Protein 2ILA (pdb70)

Foldseek 3Di:
DKKKFWDFFPDDFKWKAFPVRWTWADDPQWFIATHHDPDPVRHFTWIWTWIDIVVDTKIAIDGPPFQWTWFADDAPDATTTDHDPDDDGMADDPSQRRMWTWDDDPQWIATARPVHRQWTQWHADPDTGHTHNDPPTGGTIGIDD

Secondary structure (P-SEA, 3-state):
cbbbbbccccccbbbbbcccccccccccccbbbbbbccccccbbbbbbbbbbcccccccccccccccbbbbbbcccccbbbbbbccccccccccccccbbbbbbcccbbbbccccccccccccccccccccccccccccbbbbcc

GO terms:
  GO:0005507 copper ion binding (F, IDA)
  GO:0034605 cellular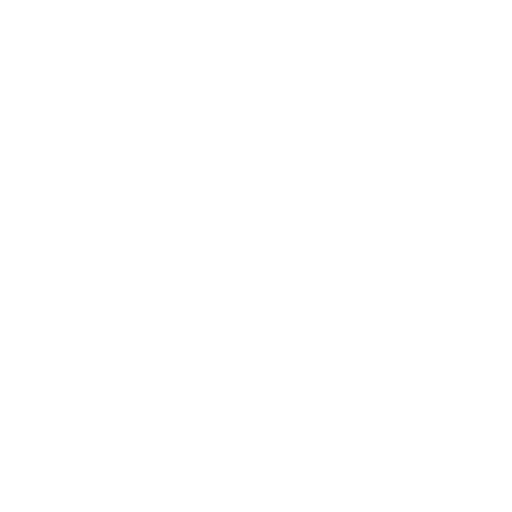 response to heat (P, IDA)
  GO:0005576 extracellular region (C, IDA)
  GO:0005829 cytosol (C, IDA)
  GO:0046688 response to copper ion (P, IDA)
  GO:0005576 extracellular region (C, EXP)
  GO:0005634 nucleus (C, EXP)
  GO:0005737 cytoplasm (C, EXP)
  GO:0005515 protein binding (F, IPI)
  GO:0005125 cytokine activity (F, TAS)
  GO:0005576 extracellular region (C, TAS)
  GO:0006915 apoptotic process (P, TAS)
  GO:0050714 positive regulation of protein secretion (P, IMP)
  GO:0001819 positive regulation of cytokine production (P, IDA)
  GO:0008285 negative regulatio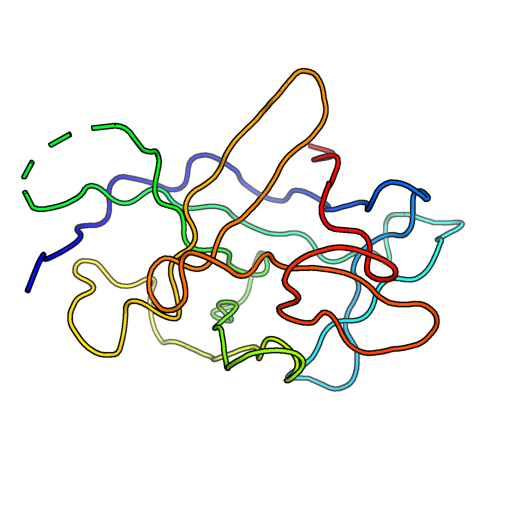n of cell population proliferation (P, IDA)
  GO:2001240 negative regulation of extrinsic apoptotic signaling pathway in absence of ligand (P, TAS)
  GO:0005125 cytokine activity (F, IMP)
  GO:0005576 extracellular region (C, IMP)
  GO:0045840 positive regulation of mitotic nuclear division (P, IMP)
  GO:0019221 cytokine-mediated signaling pathway (P, IMP)

Nearest PDB structures (foldseek):
  2ila-assembly1_A  TM=1.007E+00  e=2.985E-27  Homo sapiens
  5uc6-assembly1_A  TM=9.997E-01  e=4.486E-24  Homo sapiens
  2l5x-assembly1_D  TM=9.282E-01  e=1.363E-19  Homo sapiens
  4x38-assembly1_A  TM=8.675E-01  e=7.295E-08  Gall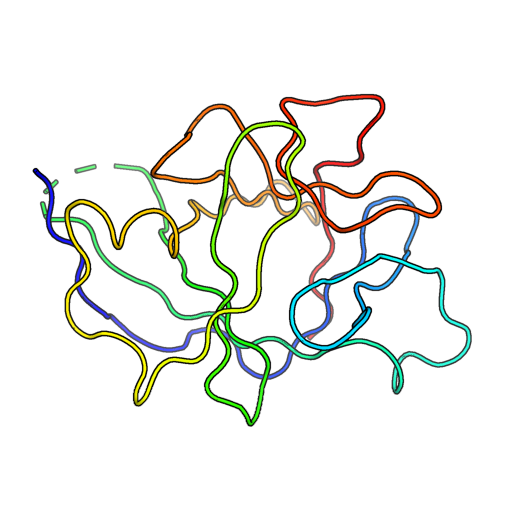us gallus
  4gai-assembly2_B  TM=7.821E-01  e=1.550E-06  Homo sapiens

B-factor: mean 18.21, std 10.19, range [3.8, 58.29]

Structure (mmCIF, N/CA/C/O backbone):
data_2ILA
#
_entry.id   2ILA
#
_cell.length_a   31.970
_cell.length_b   54.520
_cell.length_c   45.630
_cell.angle_alpha   90.00
_cell.angle_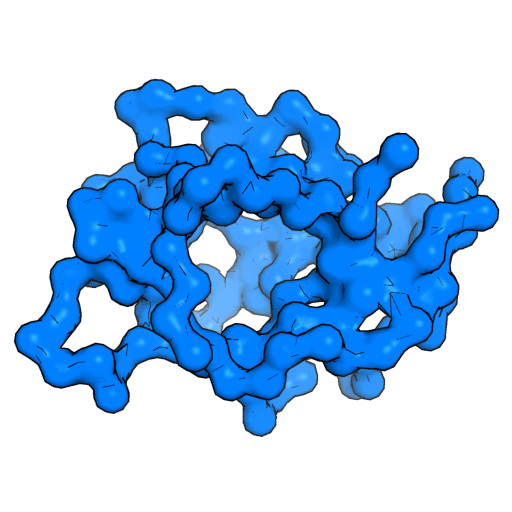beta   108.63
_cell.angle_gamma   90.00
#
_symmetry.space_group_name_H-M   'P 1 21 1'
#
loop_
_atom_site.group_PDB
_atom_site.id
_atom_site.type_symbol
_atom_site.label_atom_id
_atom_site.label_alt_id
_atom_site.label_comp_id
_atom_site.label_asym_id
_atom_site.label_entity_id
_atom_site.label_seq_id
_atom_site.pdbx_PDB_ins_code
_atom_site.Cartn_x
_atom_site.Cartn_y
_atom_site.Cartn_z
_atom_site.occupancy
_atom_site.B_iso_or_equiv
_atom_site.auth_seq_id
_atom_site.auth_comp_id
_atom_site.auth_asym_id
_atom_site.auth_atom_id
_atom_site.pdbx_PDB_model_num
ATOM 1 C CA . ASN A 1 5 ? -2.594 57.016 44.830 1.00 58.29 5 ASN A CA 1
ATOM 2 C CA . VAL A 1 6 ? -0.990 55.406 41.749 1.00 38.87 6 VAL A CA 1
ATOM 3 C CA . LYS A 1 7 ? 2.498 54.165 42.067 1.00 26.49 7 LYS A CA 1
ATOM 4 C CA . TYR A 1 8 ? 4.846 54.503 39.124 1.00 15.84 8 TYR A CA 1
ATOM 5 C CA . ASN A 1 9 ? 7.754 52.213 38.511 1.00 14.27 9 ASN A CA 1
ATOM 6 C CA . PHE A 1 10 ? 10.872 52.671 36.536 1.00 12.54 10 PHE A CA 1
ATOM 7 C CA . MET A 1 11 ? 10.993 50.779 33.195 1.00 17.69 11 MET A CA 1
ATOM 8 C CA . ARG A 1 12 ? 14.114 52.042 31.418 1.00 19.91 12 ARG A CA 1
ATOM 9 C CA . ILE A 1 13 ? 15.987 54.976 29.970 1.00 12.48 13 ILE A CA 1
ATOM 10 C CA . ILE A 1 14 ? 14.517 55.078 26.383 1.00 10.85 14 ILE A CA 1
ATOM 11 C CA . LYS A 1 15 ? 16.562 58.152 25.214 1.00 11.46 15 LYS A CA 1
ATOM 12 C CA . TYR A 1 16 ? 20.009 59.128 25.848 1.00 12.23 16 TYR A CA 1
ATOM 13 C CA . GLU A 1 17 ? 21.585 62.475 25.219 1.00 14.14 17 GLU A CA 1
ATOM 14 C CA . PHE A 1 18 ? 19.068 64.390 23.293 1.00 10.98 18 PHE A CA 1
ATOM 15 C CA . ILE A 1 19 ? 18.417 68.096 22.728 1.00 11.65 19 ILE A CA 1
ATOM 16 C CA . LEU A 1 20 ? 15.068 69.910 23.033 1.00 4.69 20 LEU A CA 1
ATOM 17 C CA . ASN A 1 21 ? 14.244 72.653 20.590 1.00 7.63 21 ASN A CA 1
ATOM 18 C CA . ASP A 1 22 ? 10.933 74.559 20.852 1.00 10.00 22 ASP A CA 1
ATOM 19 C CA . ALA A 1 23 ? 8.724 75.514 17.813 1.00 9.66 23 ALA A CA 1
ATOM 20 C CA . LEU A 1 24 ? 10.728 78.662 17.185 1.00 18.30 24 LEU A CA 1
ATOM 21 C CA . ASN A 1 25 ? 13.816 76.457 17.125 1.00 16.73 25 ASN A CA 1
ATOM 22 C CA . GLN A 1 26 ? 15.253 77.704 20.435 1.00 5.38 26 GLN A CA 1
ATOM 23 C CA . SER A 1 27 ? 17.363 75.182 22.281 1.00 3.80 27 SER A CA 1
ATOM 24 C CA . ILE A 1 28 ? 16.747 74.657 25.929 1.00 6.03 28 ILE A CA 1
ATOM 25 C CA . ILE A 1 29 ? 19.895 75.579 27.838 1.00 9.88 29 ILE A CA 1
ATOM 26 C CA . ARG A 1 30 ? 20.964 76.179 31.416 1.00 17.37 30 ARG A CA 1
ATOM 27 C CA . ALA A 1 31 ? 20.255 79.371 33.439 1.00 27.72 31 ALA A CA 1
ATOM 28 C CA . ASN A 1 32 ? 21.817 79.529 36.857 1.00 44.16 32 ASN A CA 1
ATOM 29 C CA . ALA A 1 33 ? 22.151 75.962 38.198 1.00 37.43 33 ALA A CA 1
ATOM 30 C CA . GLN A 1 34 ? 18.499 75.224 38.957 1.00 24.08 34 GLN A CA 1
ATOM 31 C CA . TYR A 1 35 ? 16.688 76.689 35.852 1.00 11.87 35 TYR A CA 1
ATOM 32 C CA . LEU A 1 36 ? 16.499 76.416 32.165 1.00 9.65 36 LEU A CA 1
ATOM 33 C CA . THR A 1 37 ? 15.804 78.957 29.416 1.00 10.50 37 THR A CA 1
ATOM 34 C CA . ALA A 1 38 ? 15.418 78.616 25.690 1.00 9.35 38 ALA A CA 1
ATOM 35 C CA . ALA A 1 39 ? 17.643 80.560 23.355 1.00 13.64 39 ALA A CA 1
ATOM 36 C CA . ALA A 1 40 ? 18.217 80.153 19.567 1.00 7.61 40 ALA A CA 1
ATOM 37 C CA . LEU A 1 41 ? 21.744 78.782 19.142 1.00 14.03 41 LEU A CA 1
ATOM 38 C CA . HIS A 1 42 ? 24.395 79.153 16.446 1.00 32.18 42 HIS A CA 1
ATOM 39 C CA . ASN A 1 43 ? 26.169 76.150 17.889 1.00 43.91 43 ASN A CA 1
ATOM 40 C CA . LEU A 1 44 ? 24.072 73.252 19.268 1.00 34.71 44 LEU A CA 1
ATOM 41 C CA . ASP A 1 45 ? 27.083 72.145 21.470 1.00 39.96 45 ASP A CA 1
ATOM 42 C CA . GLU A 1 46 ? 25.652 74.764 23.903 1.00 32.28 46 GLU A CA 1
ATOM 43 C CA . ALA A 1 47 ? 22.256 73.015 24.272 1.00 17.23 47 ALA A CA 1
ATOM 44 C CA . VAL A 1 48 ? 21.529 70.771 27.344 1.00 15.50 48 VAL A CA 1
ATOM 45 C CA . LYS A 1 49 ? 21.316 66.990 26.619 1.00 15.03 49 LYS A CA 1
ATOM 46 C CA . PHE A 1 50 ? 18.610 65.145 28.298 1.00 9.20 50 PHE A CA 1
ATOM 47 C CA . ASP A 1 51 ? 17.984 61.564 29.147 1.00 5.82 51 ASP A CA 1
ATOM 48 C CA . MET A 1 52 ? 14.449 60.407 29.113 1.00 11.17 52 MET A CA 1
ATOM 49 C CA . GLY A 1 53 ? 13.350 57.500 31.290 1.00 13.33 53 GLY A CA 1
ATOM 50 C CA . ALA A 1 54 ? 10.003 55.727 31.064 1.00 6.76 54 ALA A CA 1
ATOM 51 C CA . TYR A 1 55 ? 7.816 54.774 33.999 1.00 12.83 55 TYR A CA 1
ATOM 52 C CA . LYS A 1 56 ? 4.664 52.582 34.170 1.00 19.19 56 LYS A CA 1
ATOM 53 C CA . SER A 1 57 ? 1.482 53.381 36.101 1.00 36.82 57 SER A CA 1
ATOM 54 C CA . SER A 1 58 ? -0.178 51.204 38.760 1.00 51.48 58 SER A CA 1
ATOM 55 C CA . ALA A 1 62 ? -3.582 55.313 27.974 1.00 39.44 62 ALA A CA 1
ATOM 56 C CA . LYS A 1 63 ? -0.278 57.279 28.385 1.00 31.45 63 LYS A CA 1
ATOM 57 C CA . ILE A 1 64 ? 3.535 57.106 28.229 1.00 18.77 64 ILE A CA 1
ATOM 58 C CA . THR A 1 65 ? 4.989 58.579 31.446 1.00 14.56 65 THR A CA 1
ATOM 59 C CA . VAL A 1 66 ? 8.539 59.999 31.496 1.00 5.17 66 VAL A CA 1
ATOM 60 C CA . ILE A 1 67 ? 11.146 61.598 33.781 1.00 5.62 67 ILE A CA 1
ATOM 61 C CA . LEU A 1 68 ? 13.649 64.011 32.238 1.00 6.04 68 LEU A CA 1
ATOM 62 C CA . ARG A 1 69 ? 17.239 64.085 33.346 1.00 7.10 69 ARG A CA 1
ATOM 63 C CA . ILE A 1 70 ? 20.206 66.223 32.201 1.00 12.00 70 ILE A CA 1
ATOM 64 C CA . SER A 1 71 ? 22.806 63.762 30.729 1.00 11.48 71 SER A CA 1
ATOM 65 C CA . LYS A 1 72 ? 25.806 62.905 32.914 1.00 15.81 72 LYS A CA 1
ATOM 66 C CA . THR A 1 73 ? 24.350 64.462 36.082 1.00 13.98 73 THR A CA 1
ATOM 67 C CA . GLN A 1 74 ? 21.838 63.446 38.672 1.00 19.08 74 GLN A CA 1
ATOM 68 C CA . LEU A 1 75 ? 19.622 66.463 37.954 1.00 13.66 75 LEU A CA 1
ATOM 69 C CA . TYR A 1 76 ? 16.030 65.753 37.127 1.00 13.66 76 TYR A CA 1
ATOM 70 C CA . VAL A 1 77 ? 13.523 68.375 35.975 1.00 9.76 77 VAL A CA 1
ATOM 71 C CA . THR A 1 78 ? 10.800 68.847 38.462 1.00 15.32 78 THR A CA 1
ATOM 72 C CA . ALA A 1 79 ? 7.563 70.729 38.087 1.00 13.67 79 ALA A CA 1
ATOM 73 C CA . GLN A 1 80 ? 6.238 73.516 40.126 1.00 24.92 80 GLN A CA 1
ATOM 74 C CA . ASP A 1 81 ? 3.071 75.154 39.262 1.00 25.09 81 ASP A CA 1
ATOM 75 C CA . GLU A 1 82 ? 1.551 77.354 36.593 1.00 18.51 82 GLU A CA 1
ATOM 76 C CA . ASP A 1 83 ? 3.893 79.921 35.347 1.00 21.13 83 ASP A CA 1
ATOM 77 C CA . GLN A 1 84 ? 6.490 79.063 37.998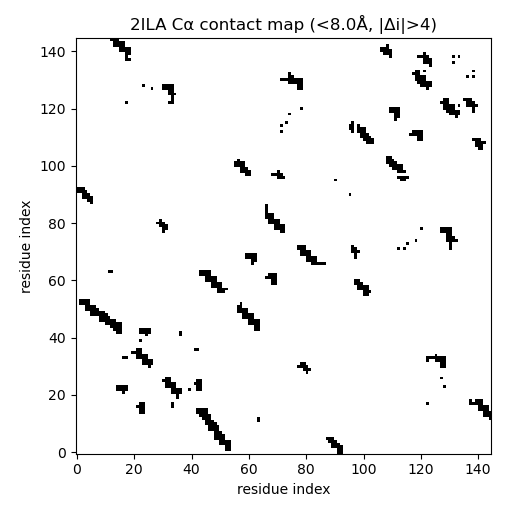 1.00 15.47 84 GLN A CA 1
ATOM 78 C CA . PRO A 1 85 ? 9.621 77.821 36.304 1.00 17.49 85 PRO A CA 1
ATOM 79 C CA . VAL A 1 86 ? 10.611 74.082 36.242 1.00 14.01 86 VAL A CA 1
ATOM 80 C CA . LEU A 1 87 ? 13.365 73.410 38.669 1.00 14.92 87 LEU A CA 1
ATOM 81 C CA . LEU A 1 88 ? 16.423 71.149 38.446 1.00 12.66 88 LEU A CA 1
ATOM 82 C CA . LYS A 1 89 ? 16.506 68.846 41.434 1.00 27.99 89 LYS A CA 1
ATOM 83 C CA . GLU A 1 90 ? 19.523 66.715 42.270 1.00 31.33 90 GLU A CA 1
ATOM 84 C CA . MET A 1 91 ? 18.760 63.181 43.117 1.00 24.01 91 MET A CA 1
ATOM 85 C CA . PRO A 1 92 ? 21.224 60.455 44.190 1.00 26.81 92 PRO A CA 1
ATOM 86 C CA . GLU A 1 93 ? 19.953 57.799 41.703 1.00 27.33 93 GLU A CA 1
ATOM 87 C CA . ILE A 1 94 ? 17.114 57.741 39.182 1.00 25.82 94 ILE A CA 1
ATOM 88 C CA . PRO A 1 95 ? 13.981 56.762 41.333 1.00 29.94 95 PRO A CA 1
ATOM 89 C CA . LYS A 1 96 ? 12.679 53.095 41.047 1.00 30.03 96 LYS A CA 1
ATOM 90 C CA . THR A 1 97 ? 9.333 53.923 42.485 1.00 27.60 97 THR A CA 1
ATOM 91 C CA . ILE A 1 98 ? 7.609 57.352 42.301 1.00 16.24 98 ILE A CA 1
ATOM 92 C CA . THR A 1 99 ? 4.404 58.177 44.121 1.00 22.98 99 THR A CA 1
ATOM 93 C CA . GLY A 1 100 ? 2.530 61.017 45.944 1.00 33.58 100 GLY A CA 1
ATOM 94 C CA . SER A 1 101 ? 4.678 64.137 45.890 1.00 39.67 101 SER A CA 1
ATOM 95 C CA . GLU A 1 102 ? 7.384 62.647 43.661 1.00 30.08 102 GLU A CA 1
ATOM 96 C CA . THR A 1 103 ? 4.864 62.800 40.635 1.00 21.20 103 THR A CA 1
ATOM 97 C CA . ASN A 1 104 ? 6.029 66.352 39.935 1.00 22.13 104 ASN A CA 1
ATOM 98 C CA . LEU A 1 105 ? 9.178 64.641 38.487 1.00 6.28 105 LEU A CA 1
ATOM 99 C CA . LEU A 1 106 ? 6.842 63.051 35.939 1.00 9.55 106 LEU A CA 1
ATOM 100 C CA . PHE A 1 107 ? 5.449 64.164 32.568 1.00 7.92 107 PHE A CA 1
ATOM 101 C CA . PHE A 1 108 ? 3.034 62.361 30.131 1.00 5.15 108 PHE A CA 1
ATOM 102 C CA . TRP A 1 109 ? 4.764 62.443 26.681 1.00 6.94 109 TRP A CA 1
ATOM 103 C CA . GLU A 1 110 ? 2.801 62.922 23.519 1.00 14.53 110 GLU A CA 1
ATOM 104 C CA . THR A 1 111 ? 3.827 63.033 19.941 1.00 3.83 111 THR A CA 1
ATOM 105 C CA . HIS A 1 112 ? 1.775 64.336 16.975 1.00 14.78 112 HIS A CA 1
ATOM 106 C CA . GLY A 1 113 ? 3.988 64.244 13.927 1.00 23.16 113 GLY A CA 1
ATOM 107 C CA . THR A 1 114 ? 7.289 65.948 14.893 1.00 25.01 114 THR A CA 1
ATOM 108 C CA . LYS A 1 115 ? 5.725 67.812 17.824 1.00 20.46 115 LYS A CA 1
ATOM 109 C CA . ASN A 1 116 ? 6.284 66.691 21.316 1.00 9.91 116 ASN A CA 1
ATOM 110 C CA . TYR A 1 117 ? 4.276 67.719 24.353 1.00 4.81 1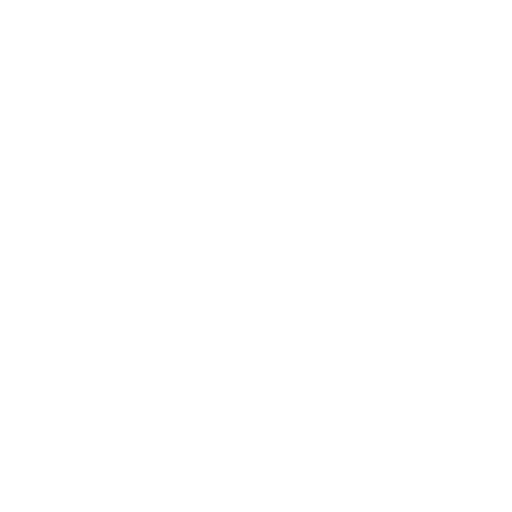17 TYR A CA 1
ATOM 111 C CA . PHE A 1 118 ? 5.167 67.027 28.012 1.00 7.57 118 PHE A CA 1
ATOM 112 C CA . THR A 1 119 ? 2.156 67.365 30.353 1.00 4.18 119 THR A CA 1
ATOM 113 C CA . SER A 1 120 ? 2.869 67.488 34.113 1.00 10.00 120 SER A CA 1
ATOM 114 C CA . VAL A 1 121 ? 1.210 64.349 35.628 1.00 16.46 121 VAL A CA 1
ATOM 115 C CA . ALA A 1 122 ? 0.917 66.366 38.929 1.00 15.62 122 ALA A CA 1
ATOM 116 C CA . HIS A 1 123 ? -0.682 69.314 37.058 1.00 20.89 123 HIS A CA 1
ATOM 117 C CA . PRO A 1 124 ? -2.158 67.506 33.973 1.00 21.72 124 PRO A CA 1
ATOM 118 C CA . ASN A 1 125 ? -3.421 70.764 32.453 1.00 28.50 125 ASN A CA 1
ATOM 119 C CA . LEU A 1 126 ? 0.084 72.334 32.192 1.00 12.99 126 LEU A CA 1
ATOM 120 C CA . PHE A 1 127 ? 2.851 71.813 29.684 1.00 14.79 127 PHE A CA 1
ATOM 121 C CA . ILE A 1 128 ? 6.602 72.381 29.867 1.00 9.65 128 ILE A CA 1
ATOM 122 C CA . ALA A 1 129 ? 6.700 75.667 27.897 1.00 9.74 129 ALA A CA 1
ATOM 123 C CA . THR A 1 130 ? 9.050 78.379 26.752 1.00 14.09 130 THR A CA 1
ATOM 124 C CA . LYS A 1 131 ? 8.429 82.143 26.919 1.00 18.60 131 LYS A CA 1
ATOM 125 C CA . GLN A 1 132 ? 10.757 84.671 25.236 1.00 20.42 132 GLN A CA 1
ATOM 126 C CA . ASP A 1 133 ? 13.875 85.637 27.301 1.00 32.72 133 ASP A CA 1
ATOM 127 C CA . TYR A 1 134 ? 12.338 83.901 30.318 1.00 28.52 134 TYR A CA 1
ATOM 128 C CA . TRP A 1 135 ? 12.829 80.671 32.415 1.00 23.71 135 TRP A CA 1
ATOM 129 C CA . VAL A 1 136 ? 11.349 77.270 31.071 1.00 14.30 136 VAL A CA 1
ATOM 130 C CA . CYS A 1 137 ? 7.943 77.184 32.696 1.00 18.81 137 CYS A CA 1
ATOM 131 C CA . LEU A 1 138 ? 4.667 75.263 33.174 1.00 12.27 138 LEU A CA 1
ATOM 132 C CA . ALA A 1 139 ? 1.988 76.977 31.067 1.00 12.66 139 ALA A CA 1
ATOM 133 C CA . GLY A 1 140 ? -1.521 76.106 30.033 1.00 12.90 140 GLY A CA 1
ATOM 134 C CA . GLY A 1 141 ? -0.961 77.273 26.387 1.00 21.88 141 GLY A CA 1
ATOM 135 C CA . PRO A 1 142 ? -0.251 80.565 24.374 1.00 31.87 142 PRO A CA 1
ATOM 136 C CA . PRO A 1 143 ? 1.578 82.980 24.292 1.00 26.95 143 PRO A CA 1
ATOM 137 C CA . SER A 1 144 ? 3.887 80.344 25.797 1.00 12.93 144 SER A CA 1
ATOM 138 C CA . ILE A 1 145 ? 5.285 77.780 23.237 1.00 12.65 145 ILE A CA 1
ATOM 139 C CA . THR A 1 146 ? 4.190 74.231 24.303 1.00 15.42 146 THR A CA 1
ATOM 140 C CA . ASP A 1 147 ? 5.583 71.933 21.448 1.00 15.93 147 ASP A CA 1
ATOM 141 C CA . PHE A 1 148 ? 9.131 70.653 21.031 1.00 16.05 148 PHE A CA 1
ATOM 142 C CA . GLN A 1 149 ? 11.362 68.828 18.555 1.00 16.19 149 GLN A CA 1
ATOM 143 C CA . ILE A 1 150 ? 13.637 66.131 19.926 1.00 16.12 150 ILE A CA 1
ATOM 144 C CA . LEU A 1 151 ? 16.995 66.217 18.270 1.00 19.34 151 LEU A CA 1
ATOM 145 C CA . GLU A 1 152 ? 18.769 62.901 18.803 1.00 29.30 152 GLU A CA 1
#

InterPro domains:
  IPR000975 Interleukin-1 family [PF00340] (157-266)
  IPR000975 Interleukin-1 family [PR00264] (180-200)
  IPR000975 Interleukin-1 family [PR00264] (21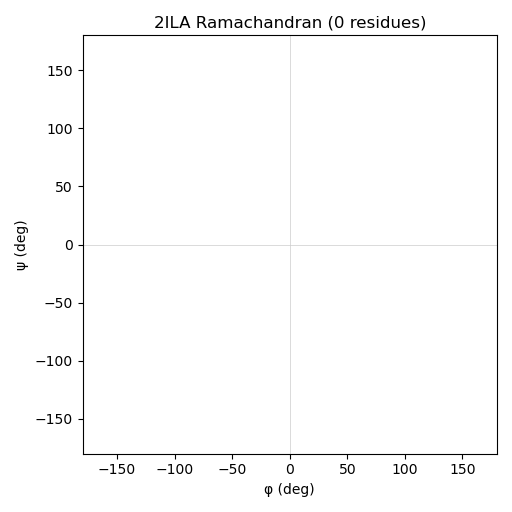7-230)
  IPR000975 Interleukin-1 family [PR00264] (231-246)
  IPR000975 Interleukin-1 family [PTHR10078] (1-269)
  IPR003295 Interleukin-1 alpha [PR01358] (3-23)
  IPR003295 Interleukin-1 alpha [PR01358] (25-37)
  IPR003295 Interleukin-1 alpha [PR01358] (54-70)
  IPR003295 Interleukin-1 alpha [PR01358] (78-100)
  IPR003295 Interleukin-1 alpha [PR01358] (111-128)
  IPR003295 Interleukin-1 alpha [PR01358] (128-144)
  IPR003295 Interleukin-1 alpha [PR01358] (157-173)
  IPR003295 Interleukin-1 alpha [PR01358] (191-214)
  IPR003295 Interleukin-1 alpha [PR01358] (218-238)
  IPR003295 Interleukin-1 alpha [PR01358] (240-265)
  IPR003502 Interleukin-1 propeptide [PF02394] (1-109)
  IPR008996 Cytokine IL1/FGF [SSF50353] (122-266)
  IPR020877 Interleukin-1 conserved site [PS00253] (234-254)

Radius of gyration: 13.96 Å; Cα contacts (8 Å, |Δi|>4): 384; chains: 1; bounding box: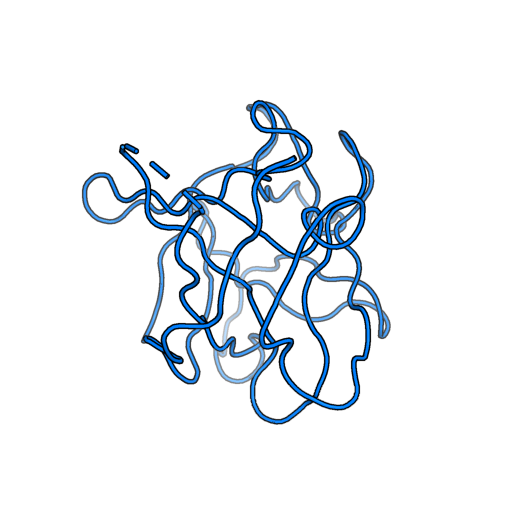 31×35×32 Å

Sequence (145 aa):
NVKYNFMRIIKYEFILNDALNQSIIRANAQYLTAAALHNLDEAVKFDMGAYKSSAKITVILRISKTQLYVTAQDEDQPVLLKEMPEIPKTITGSETNLLFFWETHGTKNYFTSVAHPNLFIATKQDYWVCLAGGPPSITDFQILE

Organism: Homo sapiens (NCBI:txid9606)